Protein AF-A0A497NWK8-F1 (afdb_monomer)

Nearest PDB structures (foldseek):
  2hsb-assembly1_A  TM=7.664E-01  e=6.992E-02  Archaeoglobus fulgidus

Mean predicted aligned error: 4.21 Å

Radius of gyration: 14.06 Å; Cα contacts (8 Å, |Δi|>4): 130; chains: 1; bounding box: 33×22×39 Å

Secondary structure (DSSP, 8-state):
-HHHHHHHHHHT-HHHHHHHHHHHHHHHHHHHHHHHHSS--S---HHHHHHHHHHHHS-HHHHHHHHHHTHHHHHHHHHHHHHHHHS--PPPHHHHHHHHHHHHHHHHHHHHHH---

pLDDT: mean 90.5, std 11.81, range [39.38, 98.44]

Sequence (117 aa):
MLSSARRSLLDGDYDIAAFMADQAFQLYLKSVILELTGEVPRVHAVRQLMRVLKDLLGKPNLVDDFVRENRSLLIRLEEAYISSRYMPREYEREEAEELVNFAEEAMRFVKSIKGKD

Solvent-accessible surface area (backbone atoms only — not comparable to full-atom values): 6298 Å² total; per-residue (Å²): 81,53,68,54,12,55,49,27,52,72,74,67,39,18,46,58,8,22,27,25,13,32,53,28,41,35,52,50,52,37,50,54,43,24,74,75,70,76,48,72,70,91,75,71,54,50,71,59,50,50,52,54,48,27,72,70,66,76,50,49,66,64,49,53,49,52,50,62,78,40,42,69,60,55,51,55,30,54,42,26,67,48,29,73,78,74,44,98,63,82,48,50,68,68,59,18,49,50,39,39,53,46,32,54,50,53,50,51,50,53,50,61,73,68,57,75,132

Foldseek 3Di:
DLVVLVVCLVVVVLLVSLQVLLVVLQVLLQVVVCVQPVDGDPDRQSLVSLVVLCVRLVPNVLSVVVCVVCVVLSVSSRCSNVCSPPNPDDDDSVNSVVNSVVSVVVSVSSDVSNDDD

Structure (mmCIF, N/CA/C/O backbone):
data_AF-A0A497NWK8-F1
#
_entry.id   AF-A0A497NWK8-F1
#
loop_
_atom_site.group_PDB
_atom_site.id
_atom_site.type_symbol
_atom_site.label_atom_id
_atom_site.label_alt_id
_atom_site.label_comp_id
_atom_site.label_asym_id
_atom_site.label_entity_id
_atom_site.label_seq_id
_atom_site.pdbx_PDB_ins_code
_atom_site.Cartn_x
_atom_site.Cartn_y
_atom_site.Cartn_z
_atom_site.occupancy
_atom_site.B_iso_or_equiv
_atom_site.auth_seq_id
_atom_site.auth_comp_id
_atom_site.auth_asym_id
_atom_site.auth_atom_id
_atom_site.pdbx_PDB_model_num
ATOM 1 N N . MET A 1 1 ? -4.722 -9.827 -5.443 1.00 89.25 1 MET A N 1
ATOM 2 C CA . MET A 1 1 ? -3.851 -8.726 -5.903 1.00 89.25 1 MET A CA 1
ATOM 3 C C . MET A 1 1 ? -2.389 -8.979 -5.562 1.00 89.25 1 MET A C 1
ATOM 5 O O . MET A 1 1 ? -1.608 -9.032 -6.492 1.00 89.25 1 MET A O 1
ATOM 9 N N . LEU A 1 2 ? -1.997 -9.228 -4.302 1.00 94.56 2 LEU A N 1
ATOM 10 C CA . LEU A 1 2 ? -0.572 -9.446 -3.985 1.00 94.56 2 LEU A CA 1
ATOM 11 C C . LEU A 1 2 ? 0.038 -10.678 -4.691 1.00 94.56 2 LEU A C 1
ATOM 13 O O . LEU A 1 2 ? 1.143 -10.606 -5.213 1.00 94.56 2 LEU A O 1
ATOM 17 N N . SER A 1 3 ? -0.699 -11.791 -4.782 1.00 96.44 3 SER A N 1
ATOM 18 C CA . SER A 1 3 ? -0.284 -12.963 -5.573 1.00 96.44 3 SER A CA 1
ATOM 19 C C . SER A 1 3 ? -0.095 -12.633 -7.058 1.00 96.44 3 SER A C 1
ATOM 21 O O . SER A 1 3 ? 0.869 -13.073 -7.675 1.00 96.44 3 SER A O 1
ATOM 23 N N . SER A 1 4 ? -0.992 -11.821 -7.616 1.00 95.81 4 SER A N 1
ATOM 24 C CA . SER A 1 4 ? -0.923 -11.326 -8.991 1.00 95.81 4 SER A CA 1
ATOM 25 C C . SER A 1 4 ? 0.279 -10.395 -9.202 1.00 95.81 4 SER A C 1
ATOM 27 O O . SER A 1 4 ? 0.947 -10.495 -10.226 1.00 95.81 4 SER A O 1
ATOM 29 N N . ALA A 1 5 ? 0.612 -9.562 -8.209 1.00 95.31 5 ALA A N 1
ATOM 30 C CA . ALA A 1 5 ? 1.801 -8.713 -8.228 1.00 95.31 5 ALA A CA 1
ATOM 31 C C . ALA A 1 5 ? 3.083 -9.557 -8.301 1.00 95.31 5 ALA A C 1
ATOM 33 O O . ALA A 1 5 ? 3.925 -9.340 -9.167 1.00 95.31 5 ALA A O 1
ATOM 34 N N . ARG A 1 6 ? 3.184 -10.597 -7.459 1.00 96.25 6 ARG A N 1
ATOM 35 C CA . ARG A 1 6 ? 4.303 -11.554 -7.495 1.00 96.25 6 ARG A CA 1
ATOM 36 C C . ARG A 1 6 ? 4.397 -12.290 -8.827 1.00 96.25 6 ARG A C 1
ATOM 38 O O . ARG A 1 6 ? 5.496 -12.519 -9.312 1.00 96.25 6 ARG A O 1
ATOM 45 N N . ARG A 1 7 ? 3.257 -12.666 -9.413 1.00 97.12 7 ARG A N 1
ATOM 46 C CA . ARG A 1 7 ? 3.234 -13.331 -10.717 1.00 97.12 7 ARG A CA 1
ATOM 47 C C . ARG A 1 7 ? 3.747 -12.411 -11.828 1.00 97.12 7 ARG A C 1
ATOM 49 O O . ARG A 1 7 ? 4.636 -12.821 -12.558 1.00 97.12 7 ARG A O 1
ATOM 56 N N . SER A 1 8 ? 3.264 -11.171 -11.870 1.00 95.00 8 SER A N 1
ATOM 57 C CA . SER A 1 8 ? 3.696 -10.156 -12.844 1.00 95.00 8 SER A CA 1
ATOM 58 C C . SER A 1 8 ? 5.202 -9.878 -12.738 1.00 95.00 8 SER A C 1
ATOM 60 O O . SER A 1 8 ? 5.890 -9.794 -13.746 1.00 95.00 8 SER A O 1
ATOM 62 N N . LEU A 1 9 ? 5.748 -9.853 -11.514 1.00 94.56 9 LEU A N 1
ATOM 63 C CA . LEU A 1 9 ? 7.189 -9.708 -11.281 1.00 94.56 9 LEU A CA 1
ATOM 64 C C . LEU A 1 9 ? 8.010 -10.862 -11.891 1.00 94.56 9 LEU A C 1
ATOM 66 O O . LEU A 1 9 ? 9.105 -10.638 -12.405 1.00 94.56 9 LEU A O 1
ATOM 70 N N . LEU A 1 10 ? 7.496 -12.097 -11.836 1.00 96.44 10 LEU A N 1
ATOM 71 C CA . LEU A 1 10 ? 8.144 -13.265 -12.446 1.00 96.44 10 LEU A CA 1
ATOM 72 C C . LEU A 1 10 ? 8.054 -13.245 -13.973 1.00 96.44 10 LEU A C 1
ATOM 74 O O . LEU A 1 10 ? 9.001 -13.665 -14.634 1.00 96.44 10 LEU A O 1
ATOM 78 N N . ASP A 1 11 ? 6.930 -12.769 -14.505 1.00 96.38 11 ASP A N 1
ATOM 79 C CA . ASP A 1 11 ? 6.669 -12.702 -15.942 1.00 96.38 11 ASP A CA 1
ATOM 80 C C . ASP A 1 11 ? 7.393 -11.511 -16.619 1.00 96.38 11 ASP A C 1
ATOM 82 O O . ASP A 1 11 ? 7.458 -11.453 -17.843 1.00 96.38 11 ASP A O 1
ATOM 86 N N . GLY A 1 12 ? 8.013 -10.610 -15.841 1.00 94.25 12 GLY A N 1
ATOM 87 C CA . GLY A 1 12 ? 8.763 -9.447 -16.342 1.00 94.25 12 GLY A CA 1
ATOM 88 C C . GLY A 1 12 ? 7.930 -8.168 -16.474 1.00 94.25 12 GLY A C 1
ATOM 89 O O . GLY A 1 12 ? 8.448 -7.138 -16.894 1.00 94.25 12 GLY A O 1
ATOM 90 N N . ASP A 1 13 ? 6.659 -8.213 -16.075 1.00 92.94 13 ASP A N 1
ATOM 91 C CA . ASP A 1 13 ? 5.714 -7.100 -16.152 1.00 92.94 13 ASP A CA 1
ATOM 92 C C . ASP A 1 13 ? 5.839 -6.194 -14.912 1.00 92.94 13 ASP A C 1
ATOM 94 O O . ASP A 1 13 ? 4.972 -6.167 -14.031 1.00 92.94 13 ASP A O 1
ATOM 98 N N . TYR A 1 14 ? 6.954 -5.472 -14.805 1.00 92.75 14 TYR A N 1
ATOM 99 C CA . TYR A 1 14 ? 7.342 -4.733 -13.595 1.00 92.75 14 TYR A CA 1
ATOM 100 C C . TYR A 1 14 ? 6.381 -3.595 -13.228 1.00 92.75 14 TYR A C 1
ATOM 102 O O . TYR A 1 14 ? 5.991 -3.474 -12.063 1.00 92.75 14 TYR A O 1
ATOM 110 N N . ASP A 1 15 ? 5.901 -2.835 -14.212 1.00 90.06 15 ASP A N 1
ATOM 111 C CA . ASP A 1 15 ? 4.903 -1.779 -13.995 1.00 90.06 15 ASP A CA 1
ATOM 112 C C . ASP A 1 15 ? 3.589 -2.354 -13.451 1.00 90.06 15 ASP A C 1
ATOM 114 O O . ASP A 1 15 ? 2.977 -1.808 -1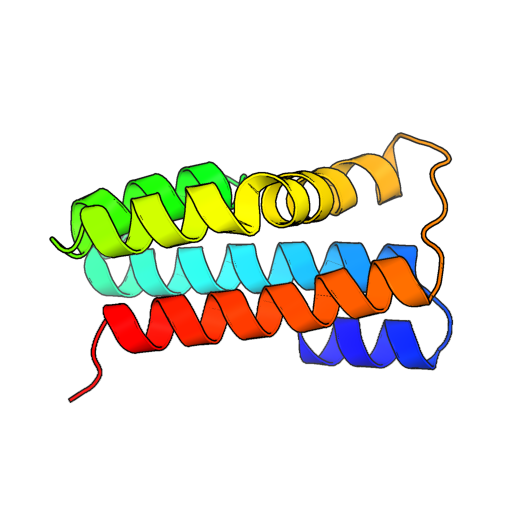2.526 1.00 90.06 15 ASP A O 1
ATOM 118 N N . ILE A 1 16 ? 3.170 -3.502 -13.996 1.00 91.62 16 ILE A N 1
ATOM 119 C CA . ILE A 1 16 ? 1.968 -4.216 -13.559 1.00 91.62 16 ILE A CA 1
ATOM 120 C C . ILE A 1 16 ? 2.174 -4.766 -12.146 1.00 91.62 16 ILE A C 1
ATOM 122 O O . ILE A 1 16 ? 1.268 -4.672 -11.315 1.00 91.62 16 ILE A O 1
ATOM 126 N N . ALA A 1 17 ? 3.359 -5.295 -11.841 1.00 94.62 17 ALA A N 1
ATOM 127 C CA . ALA A 1 17 ? 3.698 -5.778 -10.509 1.00 94.62 17 ALA A CA 1
ATOM 128 C C . ALA A 1 17 ? 3.600 -4.656 -9.463 1.00 94.62 17 ALA A C 1
ATOM 130 O O . ALA A 1 17 ? 2.914 -4.828 -8.449 1.00 94.62 17 ALA A O 1
ATOM 131 N N . ALA A 1 18 ? 4.199 -3.492 -9.734 1.00 93.81 18 ALA A N 1
ATOM 132 C CA . ALA A 1 18 ? 4.133 -2.320 -8.862 1.00 93.81 18 ALA A CA 1
ATOM 133 C C . ALA A 1 18 ? 2.688 -1.813 -8.691 1.00 93.81 18 ALA A C 1
ATOM 135 O O . ALA A 1 18 ? 2.234 -1.587 -7.565 1.00 93.81 18 ALA A O 1
ATOM 136 N N . PHE A 1 19 ? 1.922 -1.724 -9.784 1.00 92.12 19 PHE A N 1
ATOM 137 C CA . PHE A 1 19 ? 0.502 -1.363 -9.750 1.00 92.12 19 PHE A CA 1
ATOM 138 C C . PHE A 1 19 ? -0.317 -2.327 -8.879 1.00 92.12 19 PHE A C 1
ATOM 140 O O . PHE A 1 19 ? -1.095 -1.914 -8.016 1.00 92.12 19 PHE A O 1
ATOM 147 N N . MET A 1 20 ? -0.144 -3.635 -9.077 1.00 94.69 20 MET A N 1
ATOM 148 C CA . MET A 1 20 ? -0.879 -4.645 -8.322 1.00 94.69 20 MET A CA 1
ATOM 149 C C . MET A 1 20 ? -0.493 -4.661 -6.840 1.00 94.69 20 MET A C 1
ATOM 151 O O . MET A 1 20 ? -1.347 -4.994 -6.012 1.00 94.69 20 MET A O 1
ATOM 155 N N . ALA A 1 21 ? 0.745 -4.295 -6.494 1.00 96.50 21 ALA A N 1
ATOM 156 C CA . ALA A 1 21 ? 1.191 -4.139 -5.112 1.00 96.50 21 ALA A CA 1
ATOM 157 C C . ALA A 1 21 ? 0.444 -2.997 -4.401 1.00 96.50 21 ALA A C 1
ATOM 159 O O . ALA A 1 21 ? -0.117 -3.222 -3.323 1.00 96.50 21 ALA A O 1
ATOM 160 N N . ASP A 1 22 ? 0.341 -1.820 -5.030 1.00 94.94 22 ASP A N 1
ATOM 161 C CA . ASP A 1 22 ? -0.439 -0.687 -4.506 1.00 94.94 22 ASP A CA 1
ATOM 162 C C . ASP A 1 22 ? -1.910 -1.062 -4.310 1.00 94.94 22 ASP A C 1
ATOM 164 O O . ASP A 1 22 ? -2.465 -0.922 -3.217 1.00 94.94 22 ASP A O 1
ATOM 168 N N . GLN A 1 23 ? -2.531 -1.647 -5.338 1.00 95.19 23 GLN A N 1
ATOM 169 C CA . GLN A 1 23 ? -3.929 -2.066 -5.259 1.00 95.19 23 GLN A CA 1
ATOM 170 C C . GLN A 1 23 ? -4.162 -3.118 -4.174 1.00 95.19 23 GLN A C 1
ATOM 172 O O . GLN A 1 23 ? -5.192 -3.095 -3.495 1.00 95.19 23 GLN A O 1
ATOM 177 N N . ALA A 1 24 ? -3.214 -4.039 -3.983 1.00 97.12 24 ALA A N 1
ATOM 178 C CA . ALA A 1 24 ? -3.301 -5.017 -2.912 1.00 97.12 24 ALA A CA 1
ATOM 179 C C . ALA A 1 24 ? -3.311 -4.330 -1.544 1.00 97.12 24 ALA A C 1
ATOM 181 O O . ALA A 1 24 ? -4.176 -4.642 -0.721 1.00 97.12 24 ALA A O 1
ATOM 182 N N . PHE A 1 25 ? -2.388 -3.395 -1.309 1.00 97.62 25 PHE A N 1
ATOM 183 C CA . PHE A 1 25 ? -2.299 -2.698 -0.030 1.00 97.62 25 PHE A CA 1
ATOM 184 C C . PHE A 1 25 ? -3.509 -1.792 0.213 1.00 97.62 25 PHE A C 1
ATOM 186 O O . PHE A 1 25 ? -4.099 -1.843 1.294 1.00 97.62 25 PHE A O 1
ATOM 193 N N . GLN A 1 26 ? -3.966 -1.061 -0.807 1.00 96.69 26 GLN A N 1
ATOM 194 C CA . GLN A 1 26 ? -5.185 -0.254 -0.742 1.00 96.69 26 GLN A CA 1
ATOM 195 C C . GLN A 1 26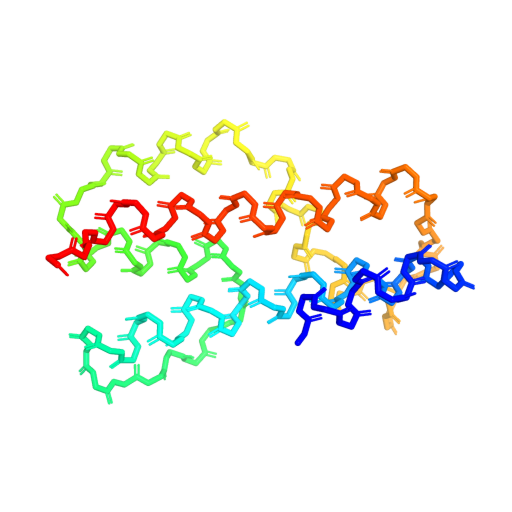 ? -6.406 -1.092 -0.339 1.00 96.69 26 GLN A C 1
ATOM 197 O O . GLN A 1 26 ? -7.140 -0.713 0.576 1.00 96.69 26 GLN A O 1
ATOM 202 N N . LEU A 1 27 ? -6.637 -2.227 -1.008 1.00 96.94 27 LEU A N 1
ATOM 203 C CA . LEU A 1 27 ? -7.780 -3.097 -0.716 1.00 96.94 27 LEU A CA 1
ATOM 204 C C . LEU A 1 27 ? -7.693 -3.707 0.683 1.00 96.94 27 LEU A C 1
ATOM 206 O O . LEU A 1 27 ? -8.713 -3.800 1.361 1.00 96.94 27 LEU A O 1
ATOM 210 N N . TYR A 1 28 ? -6.492 -4.072 1.130 1.00 97.75 28 TYR A N 1
ATOM 211 C CA . TYR A 1 28 ? -6.282 -4.578 2.482 1.00 97.75 28 TYR A CA 1
ATOM 212 C C . TYR A 1 28 ? -6.584 -3.517 3.550 1.00 97.75 28 TYR A C 1
ATOM 214 O O . TYR A 1 28 ? -7.311 -3.785 4.503 1.00 97.75 28 TYR A O 1
ATOM 222 N N . LEU A 1 29 ? -6.100 -2.283 3.387 1.00 97.12 29 LEU A N 1
ATOM 223 C CA . LEU A 1 29 ? -6.433 -1.195 4.312 1.00 97.12 29 LEU A CA 1
ATOM 224 C C . LEU A 1 29 ? -7.941 -0.931 4.345 1.00 97.12 29 LEU A C 1
ATOM 226 O O . LEU A 1 29 ? -8.522 -0.783 5.419 1.00 97.12 29 LEU A O 1
ATOM 230 N N . LYS A 1 30 ? -8.589 -0.924 3.174 1.00 97.44 30 LYS A N 1
ATOM 231 C CA . LYS A 1 30 ? -10.045 -0.772 3.061 1.00 97.44 30 LYS A CA 1
ATOM 232 C C . LYS A 1 30 ? -10.801 -1.895 3.755 1.00 97.44 30 LYS A C 1
ATOM 234 O O . LYS A 1 30 ? -11.788 -1.602 4.421 1.00 97.44 30 LYS A O 1
ATOM 239 N N . SER A 1 31 ? -10.348 -3.144 3.634 1.00 97.19 31 SER A N 1
ATOM 240 C CA . SER A 1 31 ? -10.985 -4.266 4.328 1.00 97.19 31 SER A CA 1
ATOM 241 C C . SER A 1 31 ? -10.829 -4.139 5.841 1.00 97.19 31 SER A C 1
ATOM 243 O O . SER A 1 31 ? -11.793 -4.351 6.565 1.00 97.19 31 SER A O 1
ATOM 245 N N . VAL A 1 32 ? -9.658 -3.718 6.330 1.00 96.25 32 VAL A N 1
ATOM 246 C CA . VAL A 1 32 ? -9.452 -3.490 7.768 1.00 96.25 32 VAL A CA 1
ATOM 247 C C . VAL A 1 32 ? -10.333 -2.354 8.286 1.00 96.25 32 VAL A C 1
ATOM 249 O O . VAL A 1 32 ? -10.939 -2.507 9.341 1.00 96.25 32 VAL A O 1
ATOM 252 N N . ILE A 1 33 ? -10.438 -1.240 7.558 1.00 96.19 33 ILE A N 1
ATOM 253 C CA . ILE A 1 33 ? -11.307 -0.121 7.948 1.00 96.19 33 ILE A CA 1
ATOM 254 C C . ILE A 1 33 ? -12.774 -0.565 7.946 1.00 96.19 33 ILE A C 1
ATOM 256 O O . ILE A 1 33 ? -13.461 -0.333 8.934 1.00 96.19 33 ILE A O 1
ATOM 260 N N . LEU A 1 34 ? -13.217 -1.283 6.908 1.00 96.81 34 LEU A N 1
ATOM 261 C CA . LEU A 1 34 ? -14.559 -1.867 6.838 1.00 96.81 34 LEU A CA 1
ATOM 262 C C . LEU A 1 34 ? -14.857 -2.768 8.043 1.00 96.81 34 LEU A C 1
ATOM 264 O O . LEU A 1 34 ? -15.936 -2.677 8.616 1.00 96.81 34 LEU A O 1
ATOM 268 N N . GLU A 1 35 ? -13.911 -3.615 8.449 1.00 95.69 35 GLU A N 1
ATOM 269 C CA . GLU A 1 35 ? -14.073 -4.471 9.628 1.00 95.69 35 GLU A CA 1
ATOM 270 C C . GLU A 1 35 ? -14.198 -3.672 10.938 1.00 95.69 35 GLU A C 1
ATOM 272 O O . GLU A 1 35 ? -14.882 -4.122 11.852 1.00 95.69 35 GLU A O 1
ATOM 277 N N . LEU A 1 36 ? -13.551 -2.505 11.045 1.00 94.12 36 LEU A N 1
ATOM 278 C CA . LEU A 1 36 ? -13.572 -1.669 12.252 1.00 94.12 36 LEU A CA 1
ATOM 279 C C . LEU A 1 36 ? -14.784 -0.728 12.320 1.00 94.12 36 LEU A C 1
ATOM 281 O O . LEU A 1 36 ? -15.240 -0.414 13.417 1.00 94.12 36 LEU A O 1
ATOM 285 N N . THR A 1 37 ? -15.282 -0.247 11.178 1.00 95.38 37 THR A N 1
ATOM 286 C CA . THR A 1 37 ? -16.301 0.819 11.126 1.00 95.38 37 THR A CA 1
ATOM 287 C C . THR A 1 37 ? -17.627 0.389 10.506 1.00 95.38 37 THR A C 1
ATOM 289 O O . THR A 1 37 ? -18.626 1.078 10.691 1.00 95.38 37 THR A O 1
ATOM 292 N N . GLY A 1 38 ? -17.655 -0.714 9.752 1.00 96.69 38 GLY A N 1
ATOM 293 C CA . GLY A 1 38 ? -18.797 -1.111 8.923 1.00 96.69 38 GLY A CA 1
ATOM 294 C C . GLY A 1 38 ? -18.902 -0.362 7.587 1.00 96.69 38 GLY A C 1
ATOM 295 O O . GLY A 1 38 ? -19.812 -0.641 6.808 1.00 96.69 38 GLY A O 1
ATOM 296 N N . GLU A 1 39 ? -17.967 0.544 7.276 1.00 93.81 39 GLU A N 1
ATOM 297 C CA . GLU A 1 39 ? -17.991 1.362 6.060 1.00 93.81 39 GLU A CA 1
ATOM 298 C C . GLU A 1 39 ? -16.686 1.273 5.261 1.00 93.81 39 GLU A C 1
ATOM 300 O O . GLU A 1 39 ? -15.582 1.292 5.806 1.00 93.81 39 GLU A O 1
ATOM 305 N N . VAL A 1 40 ? -16.802 1.244 3.929 1.00 93.94 40 VAL A N 1
ATOM 306 C CA . VAL A 1 40 ? -15.637 1.300 3.038 1.00 93.94 40 VAL A CA 1
ATOM 307 C C . VAL A 1 40 ? -15.268 2.762 2.770 1.00 93.94 40 VAL A C 1
ATOM 309 O O . VAL A 1 40 ? -16.084 3.507 2.215 1.00 93.94 40 VAL A O 1
ATOM 312 N N . PRO A 1 41 ? -14.035 3.196 3.079 1.00 92.50 41 PRO A N 1
ATOM 313 C CA . PRO A 1 41 ? -13.618 4.564 2.813 1.00 92.50 41 PRO A CA 1
ATOM 314 C C . PRO A 1 41 ? -13.509 4.812 1.301 1.00 92.50 41 PRO A C 1
ATOM 316 O O . PRO A 1 41 ? -13.001 3.983 0.541 1.00 92.50 41 PRO A O 1
ATOM 319 N N . ARG A 1 42 ? -13.953 5.996 0.860 1.00 91.38 42 ARG A N 1
ATOM 320 C CA . ARG A 1 42 ? -13.951 6.399 -0.563 1.00 91.38 42 ARG A CA 1
ATOM 321 C C . ARG A 1 42 ? -12.599 6.922 -1.061 1.00 91.38 42 ARG A C 1
ATOM 323 O O . ARG A 1 42 ? -12.456 7.210 -2.243 1.00 91.38 42 ARG A O 1
ATOM 330 N N . VAL A 1 43 ? -11.612 7.058 -0.176 1.00 90.06 43 VAL A N 1
ATOM 331 C CA . VAL A 1 43 ? -10.250 7.473 -0.542 1.00 90.06 43 VAL A CA 1
ATOM 332 C C . VAL A 1 43 ? -9.444 6.296 -1.098 1.00 90.06 43 VAL A C 1
ATOM 334 O O . VAL A 1 43 ? -9.710 5.133 -0.788 1.00 90.06 43 VAL A O 1
ATOM 337 N N . HIS A 1 44 ? -8.455 6.596 -1.938 1.00 87.19 44 HIS A N 1
ATOM 338 C CA . HIS A 1 44 ? -7.634 5.592 -2.627 1.00 87.19 44 HIS A CA 1
ATOM 339 C C . HIS A 1 44 ? -6.150 5.655 -2.241 1.00 87.19 44 HIS A C 1
ATOM 341 O O . HIS A 1 44 ? -5.469 4.638 -2.279 1.00 87.19 44 HIS A O 1
ATOM 347 N N . ALA A 1 45 ? -5.646 6.812 -1.815 1.00 90.94 45 ALA A N 1
ATOM 348 C CA . ALA A 1 45 ? -4.249 6.942 -1.415 1.00 90.94 45 ALA A CA 1
ATOM 349 C C . ALA A 1 45 ? -3.965 6.125 -0.141 1.00 90.94 45 ALA A C 1
ATOM 351 O O . ALA A 1 45 ? -4.631 6.318 0.883 1.00 90.94 45 ALA A O 1
ATOM 352 N N . VAL A 1 46 ? -2.975 5.228 -0.183 1.00 94.38 46 VAL A N 1
ATOM 353 C CA . VAL A 1 46 ? -2.646 4.357 0.956 1.00 94.38 46 VAL A CA 1
ATOM 354 C C . VAL A 1 46 ? -2.190 5.148 2.181 1.00 94.38 46 VAL A C 1
ATOM 356 O O . VAL A 1 46 ? -2.567 4.799 3.292 1.00 94.38 46 VAL A O 1
ATOM 359 N N . ARG A 1 47 ? -1.497 6.279 2.024 1.00 94.94 47 ARG A N 1
ATOM 360 C CA . ARG A 1 47 ? -1.121 7.194 3.115 1.00 94.94 47 ARG A CA 1
ATOM 361 C C . ARG A 1 47 ? -2.341 7.832 3.774 1.00 94.94 47 ARG A C 1
ATOM 363 O O . ARG A 1 47 ? -2.360 7.993 4.993 1.00 94.94 47 ARG A O 1
ATOM 370 N N . GLN A 1 48 ? -3.373 8.172 2.997 1.00 94.62 48 GLN A N 1
ATOM 371 C CA . GLN A 1 48 ? -4.635 8.663 3.561 1.00 94.62 48 GLN A CA 1
ATOM 372 C C . GLN A 1 48 ? -5.373 7.547 4.304 1.00 94.62 48 GLN A C 1
ATOM 374 O O . GLN A 1 48 ? -5.842 7.771 5.417 1.00 94.62 48 GLN A O 1
ATOM 379 N N . LEU A 1 49 ? -5.421 6.339 3.738 1.00 96.44 49 LEU A N 1
ATOM 380 C CA . LEU A 1 49 ? -6.004 5.171 4.402 1.00 96.44 49 LEU A CA 1
ATOM 381 C C . LEU A 1 49 ? -5.259 4.819 5.701 1.00 96.44 49 LEU A C 1
ATOM 383 O O . LEU A 1 49 ? -5.902 4.550 6.710 1.00 96.44 49 LEU A O 1
ATOM 387 N N . MET A 1 50 ? -3.926 4.906 5.717 1.00 95.94 50 MET A N 1
ATOM 388 C CA . MET A 1 50 ? -3.103 4.727 6.920 1.00 95.94 50 MET A CA 1
ATOM 389 C C . MET A 1 50 ? -3.417 5.776 7.989 1.00 95.94 50 MET A C 1
ATOM 391 O O . MET A 1 50 ? -3.471 5.442 9.168 1.00 95.94 50 MET A O 1
ATOM 395 N N . ARG A 1 51 ? -3.689 7.028 7.598 1.00 93.88 51 ARG A N 1
ATOM 396 C CA . ARG A 1 51 ? -4.133 8.074 8.533 1.00 93.88 51 ARG A CA 1
ATOM 397 C C . ARG A 1 51 ? -5.500 7.760 9.139 1.00 93.88 51 ARG A C 1
ATOM 399 O O . ARG A 1 51 ? -5.655 7.901 10.342 1.00 93.88 51 ARG A O 1
ATOM 406 N N . VAL A 1 52 ? -6.459 7.289 8.340 1.00 93.88 52 VAL A N 1
ATOM 407 C CA . VAL A 1 52 ? -7.762 6.839 8.866 1.00 93.88 52 VAL A CA 1
ATOM 408 C C . VAL A 1 52 ? -7.566 5.682 9.848 1.00 93.88 52 VAL A C 1
ATOM 410 O O . VAL A 1 52 ? -8.105 5.696 10.949 1.00 93.88 52 VAL A O 1
ATOM 413 N N . LEU A 1 53 ? -6.744 4.698 9.480 1.00 92.56 53 LEU A N 1
ATOM 414 C CA . LEU A 1 53 ? -6.447 3.539 10.318 1.00 92.56 53 LEU A CA 1
ATOM 415 C C . LEU A 1 53 ? -5.761 3.933 11.637 1.00 92.56 53 LEU A C 1
ATOM 417 O O . LEU A 1 53 ? -6.051 3.349 12.680 1.00 92.56 53 LEU A O 1
ATOM 421 N N . LYS A 1 54 ? -4.895 4.952 11.602 1.00 92.94 54 LYS A N 1
ATOM 422 C CA . LYS A 1 54 ? -4.269 5.547 12.786 1.00 92.94 54 LYS A CA 1
ATOM 423 C C . LYS A 1 54 ? -5.302 6.012 13.804 1.00 92.94 54 LYS A C 1
ATOM 425 O O . LYS A 1 54 ? -5.193 5.674 14.982 1.00 92.94 54 LYS A O 1
ATOM 430 N N . ASP A 1 55 ? -6.281 6.773 13.327 1.00 90.81 55 ASP A N 1
ATOM 431 C CA . ASP A 1 55 ? -7.316 7.369 14.164 1.00 90.81 55 ASP A CA 1
ATOM 432 C C . ASP A 1 55 ? -8.234 6.281 14.760 1.00 90.81 55 ASP A C 1
ATOM 434 O O . ASP A 1 55 ? -8.706 6.423 15.886 1.00 90.81 55 ASP A O 1
ATOM 438 N N . LEU A 1 56 ? -8.417 5.157 14.054 1.00 91.75 56 LEU A N 1
ATOM 439 C CA . LEU A 1 56 ? -9.249 4.029 14.497 1.00 91.75 56 LEU A CA 1
ATOM 440 C C . LEU A 1 56 ? -8.566 3.089 15.502 1.00 91.75 56 LEU A C 1
ATOM 442 O O . LEU A 1 56 ? -9.225 2.585 16.407 1.00 91.75 56 LEU A O 1
ATOM 446 N N . LEU A 1 57 ? -7.268 2.809 15.350 1.00 87.75 57 LEU A N 1
ATOM 447 C CA . LEU A 1 57 ? -6.579 1.788 16.156 1.00 87.75 57 LEU A CA 1
ATOM 448 C C . LEU A 1 57 ? -6.063 2.288 17.512 1.00 87.75 57 LEU A C 1
ATOM 450 O O . LEU A 1 57 ? -5.534 1.492 18.286 1.00 87.75 57 LEU A O 1
ATOM 454 N N . GLY A 1 58 ? -6.148 3.591 17.800 1.00 82.25 58 GLY A N 1
ATOM 455 C CA . GLY A 1 58 ? -5.694 4.158 19.078 1.00 82.25 58 GLY A CA 1
ATOM 456 C C . GLY A 1 58 ? -4.191 3.989 19.355 1.00 82.25 58 GLY A C 1
ATOM 457 O O . GLY A 1 58 ? -3.746 4.186 20.483 1.00 82.25 58 GLY A O 1
ATOM 458 N N . LYS A 1 59 ? -3.392 3.637 18.335 1.00 82.06 59 LYS A N 1
ATOM 459 C CA . LYS A 1 59 ? -1.928 3.456 18.403 1.00 82.06 59 LYS A CA 1
ATOM 460 C C . LYS A 1 59 ? -1.202 4.445 17.477 1.00 82.06 59 LYS A C 1
ATOM 462 O O . LYS A 1 59 ? -0.484 4.016 16.570 1.00 82.06 59 LYS A O 1
ATOM 467 N N . PRO A 1 60 ? -1.387 5.766 17.664 1.00 85.56 60 PRO A N 1
ATOM 468 C CA . PRO A 1 60 ? -0.972 6.756 16.679 1.00 85.56 60 PRO A CA 1
ATOM 469 C C . PRO A 1 60 ? 0.533 6.770 16.409 1.00 85.56 60 PRO A C 1
ATOM 471 O O . PRO A 1 60 ? 0.934 6.824 15.250 1.00 85.56 60 PRO A O 1
ATOM 474 N N . ASN A 1 61 ? 1.353 6.624 17.454 1.00 92.25 61 ASN A N 1
ATOM 475 C CA . ASN A 1 61 ? 2.811 6.689 17.336 1.00 92.25 61 ASN A CA 1
ATOM 476 C C . ASN A 1 61 ? 3.371 5.594 16.420 1.00 92.25 61 ASN A C 1
ATOM 478 O O . ASN A 1 61 ? 4.184 5.893 15.560 1.00 92.25 61 ASN A O 1
ATOM 482 N N . LEU A 1 62 ? 2.878 4.352 16.527 1.00 93.88 62 LEU A N 1
ATOM 483 C CA . LEU A 1 62 ? 3.365 3.246 15.692 1.00 93.88 62 LEU A CA 1
ATOM 484 C C . LEU A 1 62 ? 3.098 3.494 14.206 1.00 93.88 62 LEU A C 1
ATOM 486 O O . LEU A 1 62 ? 3.952 3.227 13.366 1.00 93.88 62 LEU A O 1
ATOM 490 N N . VAL A 1 63 ? 1.906 3.998 13.877 1.00 95.00 63 VAL A N 1
ATOM 491 C CA . VAL A 1 63 ? 1.543 4.297 12.488 1.00 95.00 63 VAL A CA 1
ATOM 492 C C . VAL A 1 63 ? 2.330 5.497 11.970 1.00 95.00 63 VAL A C 1
ATOM 494 O O . VAL A 1 63 ? 2.821 5.452 10.845 1.00 95.00 63 VAL A O 1
ATOM 497 N N . ASP A 1 64 ? 2.474 6.551 12.778 1.00 95.00 64 ASP A N 1
ATOM 498 C CA . ASP A 1 64 ? 3.233 7.744 12.396 1.00 95.00 64 ASP A CA 1
ATOM 499 C C . ASP A 1 64 ? 4.726 7.429 12.199 1.00 95.00 64 ASP A C 1
ATOM 501 O O . ASP A 1 64 ? 5.321 7.904 11.230 1.00 95.00 64 ASP A O 1
ATOM 505 N N . ASP A 1 65 ? 5.316 6.591 13.056 1.00 96.75 65 ASP A N 1
ATOM 506 C CA . ASP A 1 65 ? 6.700 6.126 12.930 1.00 96.75 65 ASP A CA 1
ATOM 507 C C . ASP A 1 65 ? 6.883 5.292 11.657 1.00 96.75 65 ASP A C 1
ATOM 509 O O . ASP A 1 65 ? 7.727 5.636 10.827 1.00 96.75 65 ASP A O 1
ATOM 513 N N . PHE A 1 66 ? 6.016 4.299 11.419 1.00 97.44 66 PHE A N 1
ATOM 514 C CA . PHE A 1 66 ? 6.069 3.475 10.208 1.00 97.44 66 PHE A CA 1
ATOM 515 C C . PHE A 1 66 ? 5.926 4.310 8.927 1.00 97.44 66 PHE A C 1
ATOM 517 O O . PHE A 1 66 ? 6.676 4.121 7.968 1.00 97.44 66 PHE A O 1
ATOM 524 N N . VAL A 1 67 ? 4.982 5.259 8.893 1.00 96.62 67 VAL A N 1
ATOM 525 C CA . VAL A 1 67 ? 4.775 6.144 7.733 1.00 96.62 67 VAL A CA 1
ATOM 526 C C . VAL A 1 67 ? 5.969 7.073 7.521 1.00 96.62 67 VAL A C 1
ATOM 528 O O . VAL A 1 67 ? 6.334 7.340 6.374 1.00 96.62 67 VAL A O 1
ATOM 531 N N . ARG A 1 68 ? 6.582 7.576 8.599 1.00 97.25 68 ARG A N 1
ATOM 532 C CA . ARG A 1 68 ? 7.761 8.448 8.525 1.00 97.25 68 ARG A CA 1
ATOM 533 C C . ARG A 1 68 ? 8.976 7.692 7.994 1.00 97.25 68 ARG A C 1
ATOM 535 O O . ARG A 1 68 ? 9.630 8.193 7.081 1.00 97.25 68 ARG A O 1
ATOM 542 N N . GLU A 1 69 ? 9.246 6.507 8.531 1.00 97.94 69 GLU A N 1
ATOM 543 C CA . GLU A 1 69 ? 10.378 5.654 8.146 1.00 97.94 69 GLU A CA 1
ATOM 544 C C . GLU A 1 69 ? 10.257 5.163 6.700 1.00 97.94 69 GLU A C 1
ATOM 546 O O . GLU A 1 69 ? 11.240 5.154 5.963 1.00 97.94 69 GLU A O 1
ATOM 551 N N . ASN A 1 70 ? 9.035 4.868 6.248 1.00 98.12 70 ASN A N 1
ATOM 552 C CA . ASN A 1 70 ? 8.772 4.312 4.919 1.00 98.12 70 ASN A CA 1
ATOM 553 C C . ASN A 1 70 ? 8.214 5.335 3.917 1.00 98.12 70 ASN A C 1
ATOM 555 O O . ASN A 1 70 ? 7.619 4.967 2.899 1.00 98.12 70 ASN A O 1
ATOM 559 N N . ARG A 1 71 ? 8.387 6.638 4.177 1.00 96.62 71 ARG A N 1
ATOM 560 C CA . ARG A 1 71 ? 7.756 7.719 3.397 1.00 96.62 71 ARG A CA 1
ATOM 561 C C . ARG A 1 71 ? 8.030 7.621 1.895 1.00 96.62 71 ARG A C 1
ATOM 563 O O . ARG A 1 71 ? 7.112 7.825 1.105 1.00 96.62 71 ARG A O 1
ATOM 570 N N . SER A 1 72 ? 9.275 7.332 1.510 1.00 96.31 72 SER A N 1
ATOM 571 C CA . SER A 1 72 ? 9.683 7.219 0.100 1.00 96.31 72 SER A CA 1
ATOM 572 C C . SER A 1 72 ? 8.984 6.051 -0.606 1.00 96.31 72 SER A C 1
ATOM 574 O O . SER A 1 72 ? 8.418 6.225 -1.684 1.00 96.31 72 SER A O 1
ATOM 576 N N . LEU A 1 73 ? 8.945 4.882 0.040 1.00 96.88 73 LEU A N 1
ATOM 577 C CA . LEU A 1 73 ? 8.302 3.681 -0.494 1.00 96.88 73 LEU A CA 1
ATOM 578 C C . LEU A 1 73 ? 6.788 3.857 -0.620 1.00 96.88 73 LEU A C 1
ATOM 580 O O . LEU A 1 73 ? 6.219 3.510 -1.648 1.00 96.88 73 LEU A O 1
ATOM 584 N N . LEU A 1 74 ? 6.141 4.480 0.371 1.00 96.31 74 LEU A N 1
ATOM 585 C CA . LEU A 1 74 ? 4.710 4.794 0.310 1.00 96.31 74 LEU A CA 1
ATOM 586 C C . LEU A 1 74 ? 4.364 5.734 -0.852 1.00 96.31 74 LEU A C 1
ATOM 588 O O . LEU A 1 74 ? 3.340 5.539 -1.498 1.00 96.31 74 LEU A O 1
ATOM 592 N N . ILE A 1 75 ? 5.202 6.740 -1.125 1.00 93.69 75 ILE A N 1
ATOM 593 C CA . ILE A 1 75 ? 5.010 7.645 -2.270 1.00 93.69 75 ILE A CA 1
ATOM 594 C C . ILE A 1 75 ? 5.147 6.875 -3.586 1.00 93.69 75 ILE A C 1
ATOM 596 O O . ILE A 1 75 ? 4.245 6.930 -4.415 1.00 93.69 75 ILE A O 1
ATOM 600 N N . ARG A 1 76 ? 6.236 6.115 -3.753 1.00 92.94 76 ARG A N 1
ATOM 601 C CA . ARG A 1 76 ? 6.502 5.338 -4.976 1.00 92.94 76 ARG A CA 1
ATOM 602 C C . ARG A 1 76 ? 5.439 4.270 -5.239 1.00 92.94 76 ARG A C 1
ATOM 604 O O . ARG A 1 76 ? 5.122 4.020 -6.400 1.00 92.94 76 ARG A O 1
ATOM 611 N N . LEU A 1 77 ? 4.896 3.664 -4.180 1.00 92.88 77 LEU A N 1
ATOM 612 C CA . LEU A 1 77 ? 3.803 2.699 -4.263 1.00 92.88 77 LEU A CA 1
ATOM 613 C C . LEU A 1 77 ? 2.517 3.377 -4.763 1.00 92.88 77 LEU A C 1
ATOM 615 O O . LEU A 1 77 ? 1.942 2.923 -5.743 1.00 92.88 77 LEU A O 1
ATOM 619 N N . GLU A 1 78 ? 2.116 4.511 -4.174 1.00 90.00 78 GLU A N 1
ATOM 620 C CA . GLU A 1 78 ? 0.937 5.269 -4.635 1.00 90.00 78 GLU A CA 1
ATOM 621 C C . GLU A 1 78 ? 1.079 5.777 -6.075 1.00 90.00 78 GLU A C 1
ATOM 623 O O . GLU A 1 78 ? 0.106 5.812 -6.829 1.00 90.00 78 GLU A O 1
ATOM 628 N N . GLU A 1 79 ? 2.283 6.190 -6.469 1.00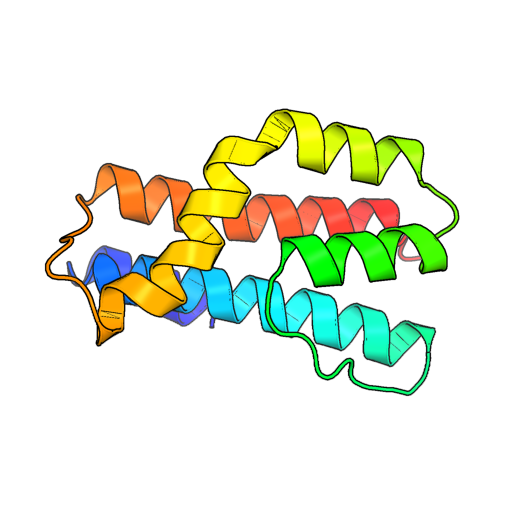 86.75 79 GLU A N 1
ATOM 629 C CA . GLU A 1 79 ? 2.553 6.692 -7.816 1.00 86.75 79 GLU A CA 1
ATOM 630 C C . GLU A 1 79 ? 2.489 5.593 -8.879 1.00 86.75 79 GLU A C 1
ATOM 632 O O . GLU A 1 79 ? 2.137 5.908 -10.016 1.00 86.75 79 GLU A O 1
ATOM 637 N N . ALA A 1 80 ? 2.710 4.318 -8.526 1.00 78.69 80 ALA A N 1
ATOM 638 C CA . ALA A 1 80 ? 2.573 3.184 -9.450 1.00 78.69 80 ALA A CA 1
ATOM 639 C C . ALA A 1 80 ? 1.160 3.094 -10.071 1.00 78.69 80 ALA A C 1
ATOM 641 O O . ALA A 1 80 ? 0.978 2.646 -11.208 1.00 78.69 80 ALA A O 1
ATOM 642 N N . TYR A 1 81 ? 0.141 3.587 -9.356 1.00 62.78 81 TYR A N 1
ATOM 643 C CA . TYR A 1 81 ? -1.237 3.717 -9.846 1.00 62.78 81 TYR A CA 1
ATOM 644 C C . TYR A 1 81 ? -1.407 4.765 -10.960 1.00 62.78 81 TYR A C 1
ATOM 646 O O . TYR A 1 81 ? -2.320 4.654 -11.791 1.00 62.78 81 TYR A O 1
ATOM 654 N N . ILE A 1 82 ? -0.564 5.800 -10.949 1.00 58.75 82 ILE A N 1
ATOM 655 C CA . ILE A 1 82 ? -0.617 6.958 -11.850 1.00 58.75 82 ILE A CA 1
ATOM 656 C C . ILE A 1 82 ? 0.339 6.758 -13.031 1.00 58.75 82 ILE A C 1
ATOM 658 O O . ILE A 1 82 ? -0.053 7.000 -14.174 1.00 58.75 82 ILE A O 1
ATOM 662 N N . SER A 1 83 ? 1.559 6.280 -12.777 1.00 57.97 83 SER A N 1
ATOM 663 C CA . SER A 1 83 ? 2.586 6.069 -13.802 1.00 57.97 83 SER A CA 1
ATOM 664 C C . SER A 1 83 ? 2.166 5.020 -14.825 1.00 57.97 83 SER A C 1
ATOM 666 O O . SER A 1 83 ? 2.169 5.331 -16.009 1.00 57.97 83 SER A O 1
ATOM 668 N N . SER A 1 84 ? 1.635 3.873 -14.387 1.00 55.88 84 SER A N 1
ATOM 669 C CA . SER A 1 84 ? 1.145 2.798 -15.273 1.00 55.88 84 SER A CA 1
ATOM 670 C C . SER A 1 84 ? 0.066 3.217 -16.287 1.00 55.88 84 SER A C 1
ATOM 672 O O . SER A 1 84 ? -0.221 2.468 -17.218 1.00 55.88 84 SER A O 1
ATOM 674 N N . ARG A 1 85 ? -0.561 4.395 -16.132 1.00 56.03 85 ARG A N 1
ATOM 675 C CA . ARG A 1 85 ? -1.598 4.894 -17.055 1.00 56.03 85 ARG A CA 1
ATOM 676 C C . ARG A 1 85 ? -1.303 6.236 -17.711 1.00 56.03 85 ARG A C 1
ATOM 678 O O . ARG A 1 85 ? -1.925 6.528 -18.729 1.00 56.03 85 ARG A O 1
ATOM 685 N N . TYR A 1 86 ? -0.417 7.058 -17.148 1.00 54.47 86 TYR A N 1
ATOM 686 C CA . TYR A 1 86 ? -0.296 8.461 -17.563 1.00 54.47 86 TYR A CA 1
ATOM 687 C C . TYR A 1 86 ? 1.141 8.990 -17.673 1.00 54.47 86 TYR A C 1
ATOM 689 O O . TYR A 1 86 ? 1.311 10.122 -18.125 1.00 54.47 86 TYR A O 1
ATOM 697 N N . MET A 1 87 ? 2.174 8.217 -17.308 1.00 58.22 87 MET A N 1
ATOM 698 C CA . MET A 1 87 ? 3.575 8.616 -17.507 1.00 58.22 87 MET A CA 1
ATOM 699 C C . MET A 1 87 ? 4.414 7.474 -18.094 1.00 58.22 87 MET A C 1
ATOM 701 O O . MET A 1 87 ? 4.244 6.334 -17.684 1.00 58.22 87 MET A O 1
ATOM 705 N N . PRO A 1 88 ? 5.380 7.764 -18.983 1.00 62.38 88 PRO A N 1
ATOM 706 C CA . PRO A 1 88 ? 6.294 6.772 -19.551 1.00 62.38 88 PRO A CA 1
ATOM 707 C C . PRO A 1 88 ? 7.414 6.415 -18.558 1.00 62.38 88 PRO A C 1
ATOM 709 O O . PRO A 1 88 ? 8.594 6.501 -18.889 1.00 62.38 88 PRO A O 1
ATOM 712 N N . ARG A 1 89 ? 7.064 6.114 -17.303 1.00 69.38 89 ARG A N 1
ATOM 713 C CA . ARG A 1 89 ? 8.030 5.601 -16.334 1.00 69.38 89 ARG A CA 1
ATOM 714 C C . ARG A 1 89 ? 7.933 4.085 -16.339 1.00 69.38 89 ARG A C 1
ATOM 716 O O . ARG A 1 89 ? 6.950 3.551 -15.838 1.00 69.38 89 ARG A O 1
ATOM 723 N N . GLU A 1 90 ? 8.966 3.452 -16.867 1.00 77.12 90 GLU A N 1
ATOM 724 C CA . GLU A 1 90 ? 9.191 2.016 -16.743 1.00 77.12 90 GLU A CA 1
ATOM 725 C C . GLU A 1 90 ? 9.875 1.748 -15.399 1.00 77.12 90 GLU A C 1
ATOM 727 O O . GLU A 1 90 ? 10.831 2.440 -15.032 1.00 77.12 90 GLU A O 1
ATOM 732 N N . TYR A 1 91 ? 9.353 0.791 -14.639 1.00 86.75 91 TYR A N 1
ATOM 733 C CA . TYR A 1 91 ? 9.990 0.289 -13.430 1.00 86.75 91 TYR A CA 1
ATOM 734 C C . TYR A 1 91 ? 11.035 -0.760 -13.793 1.00 86.75 91 TYR A C 1
ATOM 736 O O . T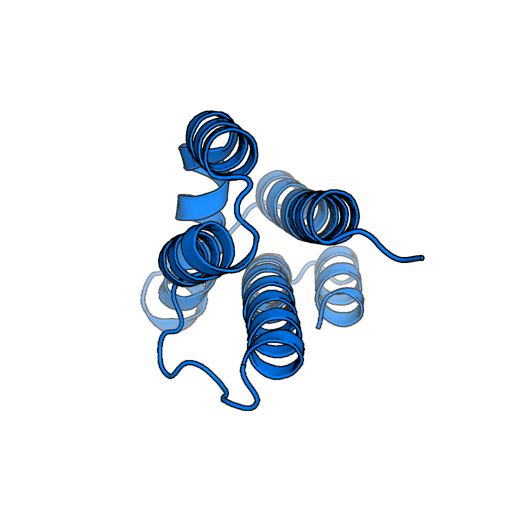YR A 1 91 ? 10.763 -1.701 -14.542 1.00 86.75 91 TYR A O 1
ATOM 744 N N . GLU A 1 92 ? 12.213 -0.646 -13.189 1.00 92.31 92 GLU A N 1
ATOM 745 C CA . GLU A 1 92 ? 13.185 -1.735 -13.214 1.00 92.31 92 GLU A CA 1
ATOM 746 C C . GLU A 1 92 ? 12.729 -2.885 -12.302 1.00 92.31 92 GLU A C 1
ATOM 748 O O . GLU A 1 92 ? 11.900 -2.717 -11.395 1.00 92.31 92 GLU A O 1
ATOM 753 N N . ARG A 1 93 ? 13.288 -4.077 -12.532 1.00 94.56 93 ARG A N 1
ATOM 754 C CA . ARG A 1 93 ? 12.954 -5.286 -11.768 1.00 94.56 93 ARG A CA 1
ATOM 755 C C . ARG A 1 93 ? 13.111 -5.053 -10.269 1.00 94.56 93 ARG A C 1
ATOM 757 O O . ARG A 1 93 ? 12.227 -5.411 -9.494 1.00 94.56 93 ARG A O 1
ATOM 764 N N . GLU A 1 94 ? 14.233 -4.461 -9.883 1.00 96.38 94 GLU A N 1
ATOM 765 C CA . GLU A 1 94 ? 14.624 -4.191 -8.505 1.00 96.38 94 GLU A CA 1
ATOM 766 C C . GLU A 1 94 ? 13.637 -3.230 -7.836 1.00 96.38 94 GLU A C 1
ATOM 768 O O . GLU A 1 94 ? 13.235 -3.447 -6.693 1.00 96.38 94 GLU A O 1
ATOM 773 N N . GLU A 1 95 ? 13.182 -2.203 -8.559 1.00 94.38 95 GLU A N 1
ATOM 774 C CA . GLU A 1 95 ? 12.199 -1.250 -8.048 1.00 94.38 95 GLU A CA 1
ATOM 775 C C . GLU A 1 95 ? 10.826 -1.897 -7.849 1.00 94.38 95 GLU A C 1
ATOM 777 O O . GLU A 1 95 ? 10.169 -1.666 -6.830 1.00 94.38 95 GLU A O 1
ATOM 782 N N . ALA A 1 96 ? 10.379 -2.712 -8.808 1.00 95.06 96 ALA A N 1
ATOM 783 C CA . ALA A 1 96 ? 9.114 -3.428 -8.699 1.00 95.06 96 ALA A CA 1
ATOM 784 C C . ALA A 1 96 ? 9.154 -4.476 -7.577 1.00 95.06 96 ALA A C 1
ATOM 786 O O . ALA A 1 96 ? 8.200 -4.594 -6.806 1.00 95.06 96 ALA A O 1
ATOM 787 N N . GLU A 1 97 ? 10.262 -5.205 -7.442 1.00 97.75 97 GLU A N 1
ATOM 788 C CA . GLU A 1 97 ? 10.470 -6.172 -6.365 1.00 97.75 97 GLU A CA 1
ATOM 789 C C . GLU A 1 97 ? 10.449 -5.498 -4.987 1.00 97.75 97 GLU A C 1
ATOM 791 O O . GLU A 1 97 ? 9.756 -5.972 -4.080 1.00 97.75 97 GLU A O 1
ATOM 796 N N . GLU A 1 98 ? 11.134 -4.362 -4.840 1.00 97.88 98 GLU A N 1
ATOM 797 C CA . GLU A 1 98 ? 11.132 -3.558 -3.616 1.00 97.88 98 GLU A CA 1
ATOM 798 C C . GLU A 1 98 ? 9.706 -3.137 -3.227 1.00 97.88 98 GLU A C 1
ATOM 800 O O . GLU A 1 98 ? 9.299 -3.316 -2.077 1.00 97.88 98 GLU A O 1
ATOM 805 N N . LEU A 1 99 ? 8.905 -2.658 -4.185 1.00 97.06 99 LEU A N 1
ATOM 806 C CA . LEU A 1 99 ? 7.521 -2.245 -3.935 1.00 97.06 99 LEU A CA 1
ATOM 807 C C . LEU A 1 99 ? 6.590 -3.416 -3.590 1.00 97.06 99 LEU A C 1
ATOM 809 O O . LEU A 1 99 ? 5.750 -3.285 -2.695 1.00 97.06 99 LEU A O 1
ATOM 813 N N . VAL A 1 100 ? 6.734 -4.566 -4.257 1.00 98.00 100 VAL A N 1
ATOM 814 C CA . VAL A 1 100 ? 5.945 -5.773 -3.953 1.00 98.00 100 VAL A CA 1
ATOM 815 C C . VAL A 1 100 ? 6.256 -6.280 -2.544 1.00 98.00 100 VAL A C 1
ATOM 817 O O . VAL A 1 100 ? 5.335 -6.597 -1.783 1.00 98.00 100 VAL A O 1
ATOM 820 N N . ASN A 1 101 ? 7.538 -6.332 -2.180 1.00 98.38 101 ASN A N 1
ATOM 821 C CA . ASN A 1 101 ? 7.970 -6.769 -0.856 1.00 98.38 101 ASN A CA 1
ATOM 822 C C . ASN A 1 101 ? 7.529 -5.782 0.231 1.00 98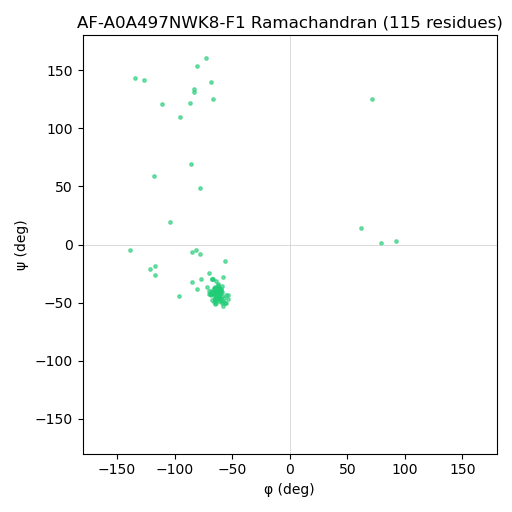.38 101 ASN A C 1
ATOM 824 O O . ASN A 1 101 ? 7.001 -6.204 1.264 1.00 98.38 101 ASN A O 1
ATOM 828 N N . PHE A 1 102 ? 7.651 -4.480 -0.033 1.00 98.44 102 PHE A N 1
ATOM 829 C CA . PHE A 1 102 ? 7.187 -3.439 0.876 1.00 98.44 102 PHE A CA 1
ATOM 830 C C . PHE A 1 102 ? 5.670 -3.492 1.103 1.00 98.44 102 PHE A C 1
ATOM 832 O O . PHE A 1 102 ? 5.220 -3.397 2.244 1.00 98.44 102 PHE A O 1
ATOM 839 N N . ALA A 1 103 ? 4.862 -3.698 0.057 1.00 98.25 103 ALA A N 1
ATOM 840 C CA . ALA A 1 103 ? 3.411 -3.824 0.210 1.00 98.25 103 ALA A CA 1
ATOM 841 C C . ALA A 1 103 ? 3.036 -4.986 1.146 1.00 98.25 103 ALA A C 1
ATOM 843 O O . ALA A 1 103 ? 2.149 -4.849 1.991 1.00 98.25 103 ALA A O 1
ATOM 844 N N . GLU A 1 104 ? 3.733 -6.120 1.043 1.00 98.31 104 GLU A N 1
ATOM 845 C CA . GLU A 1 104 ? 3.534 -7.249 1.951 1.00 98.31 104 GLU A CA 1
ATOM 846 C C . GLU A 1 104 ? 3.975 -6.929 3.389 1.00 98.31 104 GLU A C 1
ATOM 848 O O . GLU A 1 104 ? 3.276 -7.275 4.347 1.00 98.31 104 GLU A O 1
ATOM 853 N N . GLU A 1 105 ? 5.108 -6.247 3.562 1.00 98.31 105 GLU A N 1
ATOM 854 C CA . GLU A 1 105 ? 5.579 -5.791 4.871 1.00 98.31 105 GLU A CA 1
ATOM 855 C C . GLU A 1 105 ? 4.589 -4.831 5.534 1.00 98.31 105 GLU A C 1
ATOM 857 O O . GLU A 1 105 ? 4.220 -5.033 6.692 1.00 98.31 105 GLU A O 1
ATOM 862 N N . ALA A 1 106 ? 4.082 -3.851 4.790 1.00 98.00 106 ALA A N 1
ATOM 863 C CA . ALA A 1 106 ? 3.101 -2.895 5.278 1.00 98.00 106 ALA A CA 1
ATOM 864 C C . ALA A 1 1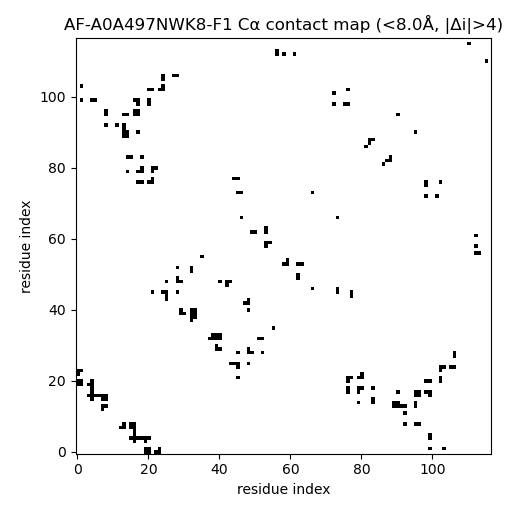06 ? 1.789 -3.582 5.697 1.00 98.00 106 ALA A C 1
ATOM 866 O O . ALA A 1 106 ? 1.208 -3.245 6.732 1.00 98.00 106 ALA A O 1
ATOM 867 N N . MET A 1 107 ? 1.344 -4.610 4.962 1.00 97.88 107 MET A N 1
ATOM 868 C CA . MET A 1 107 ? 0.207 -5.439 5.383 1.00 97.88 107 MET A CA 1
ATOM 869 C C . MET A 1 107 ? 0.490 -6.185 6.692 1.00 97.88 107 MET A C 1
ATOM 871 O O . MET A 1 107 ? -0.383 -6.234 7.565 1.00 97.88 107 MET A O 1
ATOM 875 N N . ARG A 1 108 ? 1.694 -6.757 6.852 1.00 97.62 108 ARG A N 1
ATOM 876 C CA . ARG A 1 108 ? 2.110 -7.427 8.098 1.00 97.62 108 ARG A CA 1
ATOM 877 C C . ARG A 1 108 ? 2.159 -6.454 9.271 1.00 97.62 108 ARG A C 1
ATOM 879 O O . ARG A 1 108 ? 1.666 -6.803 10.342 1.00 97.62 108 ARG A O 1
ATOM 886 N N . PHE A 1 109 ? 2.686 -5.249 9.065 1.00 97.19 109 PHE A N 1
ATOM 887 C CA . PHE A 1 109 ? 2.690 -4.183 10.063 1.00 97.19 109 PHE A CA 1
ATOM 888 C C . PHE A 1 109 ? 1.264 -3.840 10.506 1.00 97.19 109 PHE A C 1
ATOM 890 O O . PHE A 1 109 ? 0.940 -3.926 11.686 1.00 97.19 109 PHE A O 1
ATOM 897 N N . VAL A 1 110 ? 0.365 -3.547 9.564 1.00 96.31 110 VAL A N 1
ATOM 898 C CA . VAL A 1 110 ? -1.037 -3.238 9.884 1.00 96.31 110 VAL A CA 1
ATOM 899 C C . VAL A 1 110 ? -1.714 -4.408 10.610 1.00 96.31 110 VAL A C 1
ATOM 901 O O . VAL A 1 110 ? -2.456 -4.198 11.570 1.00 96.31 110 VAL A O 1
ATOM 904 N N . LYS A 1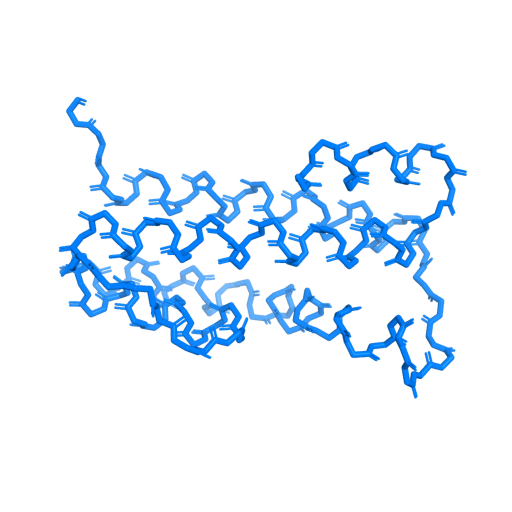 111 ? -1.429 -5.653 10.204 1.00 9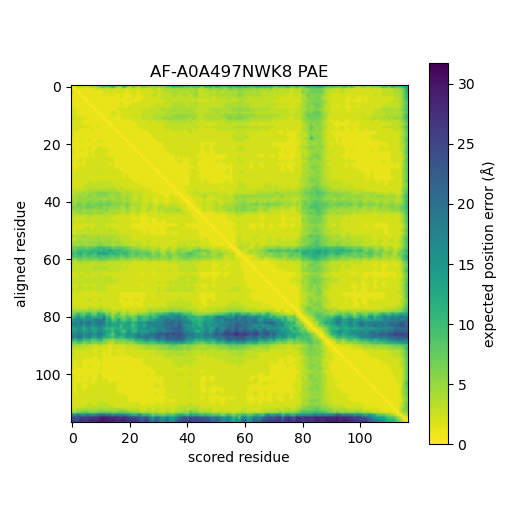5.12 111 LYS A N 1
ATOM 905 C CA . LYS A 1 111 ? -1.928 -6.856 10.887 1.00 95.12 111 LYS A CA 1
ATOM 906 C C . LYS A 1 111 ? -1.439 -6.942 12.337 1.00 95.12 111 LYS A C 1
ATOM 908 O O . LYS A 1 111 ? -2.229 -7.306 13.205 1.00 95.12 111 LYS A O 1
ATOM 913 N N . SER A 1 112 ? -0.169 -6.628 12.603 1.00 94.44 112 SER A N 1
ATOM 914 C CA . SER A 1 112 ? 0.407 -6.717 13.950 1.00 94.44 112 SER A CA 1
ATOM 915 C C . SER A 1 112 ? -0.155 -5.646 14.884 1.00 94.44 112 SER A C 1
ATOM 917 O O . SER A 1 112 ? -0.484 -5.949 16.031 1.00 94.44 112 SER A O 1
ATOM 919 N N . ILE A 1 113 ? -0.350 -4.416 14.397 1.00 93.12 113 ILE A N 1
ATOM 920 C CA . ILE A 1 113 ? -0.883 -3.328 15.229 1.00 93.12 113 ILE A CA 1
ATOM 921 C C . ILE A 1 113 ? -2.390 -3.430 15.455 1.00 93.12 113 ILE A C 1
ATOM 923 O O . ILE A 1 113 ? -2.850 -3.017 16.523 1.00 93.12 113 ILE A O 1
ATOM 927 N N . LYS A 1 114 ? -3.142 -4.010 14.507 1.00 88.94 114 LYS A N 1
ATOM 928 C CA . LYS A 1 114 ? -4.571 -4.298 14.681 1.00 88.94 114 LYS A CA 1
ATOM 929 C C . LYS A 1 114 ? -4.800 -5.211 15.886 1.00 88.94 114 LYS A C 1
ATOM 931 O O . LYS A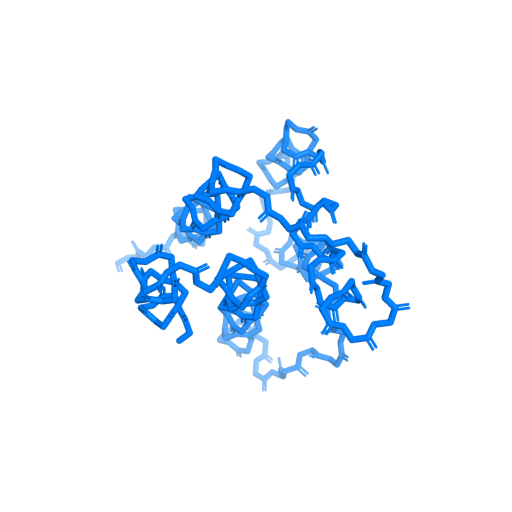 1 114 ? -5.768 -5.017 16.608 1.00 88.94 114 LYS A O 1
ATOM 936 N N . GLY A 1 115 ? -3.877 -6.145 16.125 1.00 74.19 115 GLY A N 1
ATOM 937 C CA . GLY A 1 115 ? -4.081 -7.233 17.069 1.00 74.19 115 GLY A CA 1
ATOM 938 C C . GLY A 1 115 ? -5.086 -8.227 16.491 1.00 74.19 115 GLY A C 1
ATOM 939 O O . GLY A 1 115 ? -6.185 -7.869 16.072 1.00 74.19 115 GLY A O 1
ATOM 940 N N . LYS A 1 116 ? -4.696 -9.491 16.414 1.00 51.31 116 LYS A N 1
ATOM 941 C CA . LYS A 1 116 ? -5.671 -10.571 16.452 1.00 51.31 116 LYS A CA 1
ATOM 942 C C . LYS A 1 116 ? -5.451 -11.265 17.785 1.00 51.31 116 LYS A C 1
ATOM 944 O O . LYS A 1 116 ? -4.325 -11.691 18.040 1.00 51.31 116 LYS A O 1
ATOM 949 N N . ASP A 1 117 ? -6.503 -11.295 18.596 1.00 39.38 117 ASP A N 1
ATOM 950 C CA . ASP A 1 117 ? -6.784 -12.469 19.420 1.00 39.38 117 ASP A CA 1
ATOM 951 C C . ASP A 1 117 ? -6.804 -13.724 18.526 1.00 39.38 117 ASP A C 1
ATOM 953 O O . ASP A 1 117 ? -7.283 -13.622 17.363 1.00 39.38 117 ASP A O 1
#